Protein AF-A0A4Q9FCA2-F1 (afdb_monomer_lite)

Sequence (154 aa):
MKKSVLLKLLINVLILFSIIGLLGLAINIPLKKCIMSPIKICIADWNLFYWFIAIIGLTACSFFLKSLYHLRRTAILLDNESFSDIINHLKKSGTCFFVTGIIYSFVIILLWAYLAIETGVVEIGYDMDLIPPLFLIIIGIIFRKISSLSFKSQ

Structure (mmCIF, N/CA/C/O backbone):
data_AF-A0A4Q9FCA2-F1
#
_entry.id   AF-A0A4Q9FCA2-F1
#
loop_
_atom_site.group_PDB
_atom_site.id
_atom_site.type_symbol
_atom_site.label_atom_id
_atom_site.label_alt_id
_atom_site.label_comp_id
_atom_site.label_asym_id
_atom_site.label_entity_id
_atom_site.label_seq_id
_atom_site.pdbx_PDB_ins_code
_atom_site.Cartn_x
_atom_site.Cartn_y
_atom_site.Cartn_z
_atom_site.occupancy
_atom_site.B_iso_or_equiv
_atom_site.auth_seq_id
_atom_site.auth_comp_id
_atom_site.auth_asym_id
_atom_site.auth_atom_id
_atom_site.pdbx_PDB_model_num
ATOM 1 N N . MET A 1 1 ? -10.340 5.033 28.912 1.00 45.78 1 MET A N 1
ATOM 2 C CA . MET A 1 1 ? -10.279 6.289 28.126 1.00 45.78 1 MET A CA 1
ATOM 3 C C . MET A 1 1 ? -8.911 6.593 27.488 1.00 45.78 1 MET A C 1
ATOM 5 O O . MET A 1 1 ? -8.908 7.123 26.394 1.00 45.78 1 MET A O 1
ATOM 9 N N . LYS A 1 2 ? -7.743 6.229 28.059 1.00 49.28 2 LYS A N 1
ATOM 10 C CA . LYS A 1 2 ? -6.425 6.518 27.423 1.00 49.28 2 LYS A CA 1
ATOM 11 C C . LYS A 1 2 ? -6.143 5.769 26.099 1.00 49.28 2 LYS A C 1
ATOM 13 O O . LYS A 1 2 ? -5.471 6.309 25.228 1.00 49.28 2 LYS A O 1
ATOM 18 N N . LYS A 1 3 ? -6.666 4.543 25.923 1.00 53.81 3 LYS A N 1
ATOM 19 C CA . LYS A 1 3 ? -6.427 3.717 24.716 1.00 53.81 3 LYS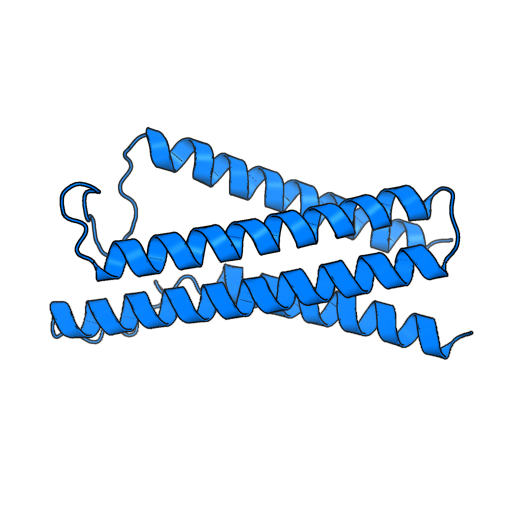 A CA 1
ATOM 20 C C . LYS A 1 3 ? -7.109 4.261 23.449 1.00 53.81 3 LYS A C 1
ATOM 22 O O . LYS A 1 3 ? -6.540 4.131 22.370 1.00 53.81 3 LYS A O 1
ATOM 27 N N . SER A 1 4 ? -8.281 4.893 23.567 1.00 65.62 4 SER A N 1
ATOM 28 C CA . SER A 1 4 ? -8.983 5.487 22.417 1.00 65.62 4 SER A CA 1
ATOM 29 C C . SER A 1 4 ? -8.273 6.741 21.904 1.00 65.62 4 SER A C 1
ATOM 31 O O . SER A 1 4 ? -8.152 6.916 20.697 1.00 65.62 4 SER A O 1
ATOM 33 N N . VAL A 1 5 ? -7.707 7.559 22.798 1.00 69.75 5 VAL A N 1
ATOM 34 C CA . VAL A 1 5 ? -6.930 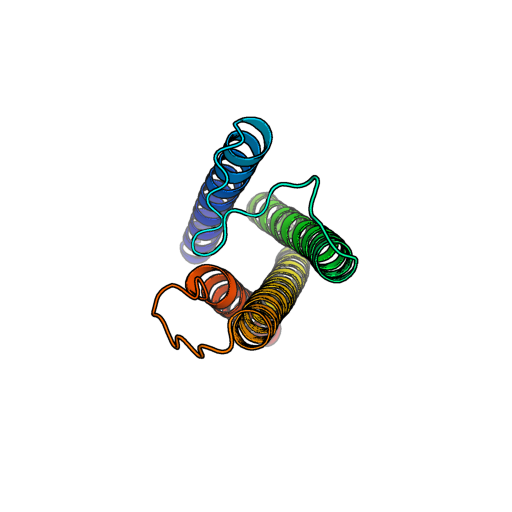8.755 22.423 1.00 69.75 5 VAL A CA 1
ATOM 35 C C . VAL A 1 5 ? -5.685 8.383 21.612 1.00 69.75 5 VAL A C 1
ATOM 37 O O . VAL A 1 5 ? -5.401 9.017 20.600 1.00 69.75 5 VAL A O 1
ATOM 40 N N . LEU A 1 6 ? -4.974 7.323 22.010 1.00 72.69 6 LEU A N 1
ATOM 41 C CA . LEU A 1 6 ? -3.752 6.870 21.336 1.00 72.69 6 LEU A CA 1
ATOM 42 C C . LEU A 1 6 ? -4.048 6.313 19.932 1.00 72.69 6 LEU A C 1
ATOM 44 O O . LEU A 1 6 ? -3.355 6.652 18.976 1.00 72.69 6 LEU A O 1
ATOM 48 N N . LEU A 1 7 ? -5.127 5.531 19.787 1.00 74.38 7 LEU A N 1
ATOM 49 C CA . LEU A 1 7 ? -5.593 5.047 18.484 1.00 74.38 7 LEU A CA 1
ATOM 50 C C . LEU A 1 7 ? -6.028 6.207 17.576 1.00 74.38 7 LEU A C 1
ATOM 52 O O . LEU A 1 7 ? -5.664 6.238 16.405 1.00 74.38 7 LEU A O 1
ATOM 56 N N . LYS A 1 8 ? -6.764 7.182 18.118 1.00 78.00 8 LYS A N 1
ATOM 57 C CA . LYS A 1 8 ? -7.208 8.365 17.371 1.00 78.00 8 LYS A CA 1
ATOM 58 C C . LYS A 1 8 ? -6.030 9.219 16.898 1.00 78.00 8 LYS A C 1
ATOM 60 O O . LYS A 1 8 ? -6.009 9.650 15.749 1.00 78.00 8 LYS A O 1
ATOM 65 N N . LEU A 1 9 ? -5.026 9.414 17.753 1.00 81.56 9 LEU A N 1
ATOM 66 C CA . LEU A 1 9 ? -3.801 10.131 17.403 1.00 81.56 9 LEU A CA 1
ATOM 67 C C . LEU A 1 9 ? -3.017 9.398 16.308 1.00 81.56 9 LEU A C 1
ATOM 69 O O . LEU A 1 9 ? -2.630 10.023 15.325 1.00 81.56 9 LEU A O 1
ATOM 73 N N . LEU A 1 10 ? -2.858 8.076 16.427 1.00 80.94 10 LEU A N 1
ATOM 74 C CA . LEU A 1 10 ? -2.222 7.253 15.397 1.00 80.94 10 LEU A CA 1
ATOM 75 C C . LEU A 1 10 ? -2.944 7.376 14.048 1.00 80.94 10 LEU A C 1
ATOM 77 O O . LEU A 1 10 ? -2.292 7.578 13.027 1.00 80.94 10 LEU A O 1
ATOM 81 N N . ILE A 1 11 ? -4.279 7.295 14.046 1.00 82.94 11 ILE A N 1
ATOM 82 C CA . ILE A 1 11 ? -5.095 7.449 12.834 1.00 82.94 11 ILE A CA 1
ATOM 83 C C . ILE A 1 11 ? -4.870 8.823 12.195 1.00 82.94 11 ILE A C 1
ATOM 85 O O . ILE A 1 11 ? -4.629 8.906 10.991 1.00 82.94 11 ILE A O 1
ATOM 89 N N . ASN A 1 12 ? -4.912 9.894 12.988 1.00 82.81 12 ASN A N 1
ATOM 90 C CA . ASN A 1 12 ? -4.733 11.254 12.481 1.00 82.81 12 ASN A CA 1
ATOM 91 C C . ASN A 1 12 ? -3.336 11.468 11.885 1.00 82.81 12 ASN A C 1
ATOM 93 O O . ASN A 1 12 ? -3.222 12.039 10.801 1.00 82.81 12 ASN A O 1
ATOM 97 N N . VAL A 1 13 ? -2.288 10.969 12.549 1.00 84.38 13 VAL A N 1
ATOM 98 C CA . VAL A 1 13 ? -0.911 11.017 12.034 1.00 84.38 13 VAL A CA 1
ATOM 99 C C . VAL A 1 13 ? -0.803 10.248 10.717 1.00 84.38 13 VAL A C 1
ATOM 101 O O . VAL A 1 13 ? -0.232 10.761 9.756 1.00 84.38 13 VAL A O 1
ATOM 104 N N . LEU A 1 14 ? -1.404 9.058 10.626 1.00 84.06 14 LEU A N 1
ATOM 105 C CA . LEU A 1 14 ? -1.387 8.266 9.395 1.00 84.06 14 LEU A CA 1
ATOM 106 C C . LEU A 1 14 ? -2.064 8.981 8.224 1.00 84.06 14 LEU A C 1
ATOM 108 O O . LEU A 1 14 ? -1.552 8.968 7.103 1.00 84.06 14 LEU A O 1
ATOM 112 N N . ILE A 1 15 ? -3.219 9.595 8.483 1.00 82.94 15 ILE A N 1
ATOM 113 C CA . ILE A 1 15 ? -3.961 10.357 7.478 1.00 82.94 15 ILE A CA 1
ATOM 114 C C . ILE A 1 15 ? -3.129 11.558 7.021 1.00 82.94 15 ILE A C 1
ATOM 116 O O . ILE A 1 15 ? -3.031 11.789 5.819 1.00 82.94 15 ILE A O 1
ATOM 120 N N . LEU A 1 16 ? -2.481 12.275 7.945 1.00 84.31 16 LEU A N 1
ATOM 121 C CA . LEU A 1 16 ? -1.613 13.407 7.618 1.00 84.31 16 LEU A CA 1
ATOM 122 C C . LEU A 1 16 ? -0.460 12.989 6.694 1.00 84.31 16 LEU A C 1
ATOM 124 O O . LEU A 1 16 ? -0.291 13.581 5.630 1.00 84.31 16 LEU A O 1
ATOM 128 N N . PHE A 1 17 ? 0.282 11.936 7.054 1.00 81.50 17 PHE A N 1
ATOM 129 C CA . PHE A 1 17 ? 1.359 11.400 6.211 1.00 81.50 17 PHE A CA 1
ATOM 130 C C . PHE A 1 17 ? 0.852 10.972 4.830 1.00 81.50 17 PHE A C 1
ATOM 132 O O . PHE A 1 17 ? 1.504 11.233 3.821 1.00 81.50 17 PHE A O 1
ATOM 139 N N . SER A 1 18 ? -0.333 10.364 4.769 1.00 80.94 18 SER A N 1
ATOM 140 C CA . SER A 1 18 ? -0.926 9.914 3.506 1.00 80.94 18 SER A CA 1
ATOM 141 C C . SER A 1 18 ? -1.342 11.079 2.605 1.00 80.94 18 SER A C 1
ATOM 143 O O . SER A 1 18 ? -1.158 11.008 1.392 1.00 80.94 18 SER A O 1
ATOM 145 N N . ILE A 1 19 ? -1.860 12.169 3.181 1.00 79.94 19 ILE A N 1
ATOM 146 C CA . ILE A 1 19 ? -2.190 13.401 2.448 1.00 79.94 19 ILE A CA 1
ATOM 147 C C . ILE A 1 19 ? -0.918 14.050 1.896 1.00 79.94 19 ILE A C 1
ATOM 149 O O . ILE A 1 19 ? -0.895 14.431 0.728 1.00 79.94 19 ILE A O 1
ATOM 153 N N . ILE A 1 20 ? 0.146 14.132 2.702 1.00 79.88 20 ILE A N 1
ATOM 154 C CA . ILE A 1 20 ? 1.450 14.655 2.265 1.00 79.88 20 ILE A CA 1
ATOM 155 C C . ILE A 1 20 ? 2.004 13.808 1.110 1.00 79.88 20 ILE A C 1
ATOM 157 O O . ILE A 1 20 ? 2.441 14.362 0.103 1.00 79.88 20 ILE A O 1
ATOM 161 N N . GLY A 1 21 ? 1.927 12.476 1.211 1.00 73.38 21 GLY A N 1
ATOM 162 C CA . GLY A 1 21 ? 2.343 11.564 0.142 1.00 73.38 21 GLY A CA 1
ATOM 163 C C . GLY A 1 21 ? 1.549 11.754 -1.157 1.00 73.38 21 GLY A C 1
ATOM 164 O O . GLY A 1 21 ? 2.139 11.852 -2.232 1.00 73.38 21 GLY A O 1
ATOM 165 N N . LEU A 1 22 ? 0.219 11.876 -1.069 1.00 75.38 22 LEU A N 1
ATOM 166 C CA . LEU A 1 22 ? -0.653 12.132 -2.224 1.00 75.38 22 LEU A CA 1
ATOM 167 C C . LEU A 1 22 ? -0.388 13.499 -2.873 1.00 75.38 22 LEU A C 1
ATOM 169 O O . LEU A 1 22 ? -0.354 13.590 -4.098 1.00 75.38 22 LEU A O 1
ATOM 173 N N . LEU A 1 23 ? -0.161 14.546 -2.074 1.00 75.38 23 LEU A N 1
ATOM 174 C CA . LEU A 1 23 ? 0.240 15.869 -2.567 1.00 75.38 23 LEU A CA 1
ATOM 175 C C . LEU A 1 23 ? 1.593 15.816 -3.281 1.00 75.38 23 LEU A C 1
ATOM 177 O O . LEU A 1 23 ? 1.737 16.400 -4.352 1.00 75.38 23 LEU A O 1
ATOM 181 N N . GLY A 1 24 ? 2.557 15.073 -2.730 1.00 67.69 24 GLY A N 1
ATOM 182 C CA . GLY A 1 24 ? 3.850 14.837 -3.370 1.00 67.69 24 GLY A CA 1
ATOM 183 C C . GLY A 1 24 ? 3.696 14.226 -4.764 1.00 67.69 24 GLY A C 1
ATOM 184 O O . GLY A 1 24 ? 4.268 14.735 -5.725 1.00 67.69 24 GLY A O 1
ATOM 185 N N . LEU A 1 25 ? 2.857 13.195 -4.906 1.00 67.62 25 LEU A N 1
ATOM 186 C CA . LEU A 1 25 ? 2.546 12.601 -6.211 1.00 67.62 25 LEU A CA 1
ATOM 187 C C . LEU A 1 25 ? 1.857 13.602 -7.152 1.00 67.62 25 LEU A C 1
ATOM 189 O O . LEU A 1 25 ? 2.277 13.754 -8.297 1.00 67.62 25 LEU A O 1
ATOM 193 N N . ALA A 1 26 ? 0.841 14.321 -6.668 1.00 69.31 26 ALA A N 1
ATOM 194 C CA . ALA A 1 26 ? 0.075 15.279 -7.466 1.00 69.31 26 ALA A CA 1
ATOM 195 C C . ALA A 1 26 ? 0.916 16.459 -7.984 1.00 69.31 26 ALA A C 1
ATOM 197 O O . ALA A 1 26 ? 0.602 17.001 -9.037 1.00 69.31 26 ALA A O 1
ATOM 198 N N . ILE A 1 27 ? 1.978 16.846 -7.270 1.00 68.94 27 ILE A N 1
ATOM 199 C CA . ILE A 1 27 ? 2.918 17.898 -7.686 1.00 68.94 27 ILE A CA 1
ATOM 200 C C . ILE A 1 27 ? 3.984 17.337 -8.639 1.00 68.94 27 ILE A C 1
ATOM 202 O O . ILE A 1 27 ? 4.326 17.977 -9.634 1.00 68.94 27 ILE A O 1
ATOM 206 N N . ASN A 1 28 ? 4.497 16.132 -8.374 1.00 61.12 28 ASN A N 1
ATOM 207 C CA . ASN A 1 28 ? 5.585 15.542 -9.160 1.00 61.12 28 ASN A 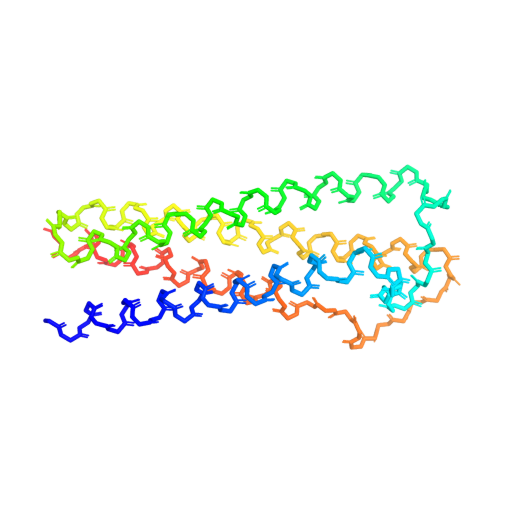CA 1
ATOM 208 C C . ASN A 1 28 ? 5.148 15.083 -10.561 1.00 61.12 28 ASN A C 1
ATOM 210 O O . ASN A 1 28 ? 5.912 15.252 -11.511 1.00 61.12 28 ASN A O 1
ATOM 214 N N . ILE A 1 29 ? 3.925 14.556 -10.709 1.00 62.31 29 ILE A N 1
ATOM 215 C CA . ILE A 1 29 ? 3.381 14.094 -11.999 1.00 62.31 29 ILE A CA 1
ATOM 216 C C . ILE A 1 29 ? 3.320 15.225 -13.058 1.00 62.31 29 ILE A C 1
ATOM 218 O O . ILE A 1 29 ? 3.896 15.051 -14.134 1.00 62.31 29 ILE A O 1
ATOM 222 N N . PRO A 1 30 ? 2.683 16.391 -12.812 1.00 57.38 30 PRO A N 1
ATOM 223 C CA . PRO A 1 30 ? 2.557 17.456 -13.813 1.00 57.38 30 PRO A CA 1
ATOM 224 C C . PRO A 1 30 ? 3.855 18.232 -14.053 1.00 57.38 30 PRO A C 1
ATOM 226 O O . PRO A 1 30 ? 4.052 18.763 -15.143 1.00 57.38 30 PRO A O 1
ATOM 229 N N . LEU A 1 31 ? 4.765 18.290 -13.074 1.00 53.91 31 LEU A N 1
ATOM 230 C CA . LEU A 1 31 ? 6.019 19.039 -13.207 1.00 53.91 31 LEU A CA 1
ATOM 231 C C . LEU A 1 31 ? 7.063 18.347 -14.091 1.00 53.91 31 LEU A C 1
ATOM 233 O O . LEU A 1 31 ? 8.157 18.886 -14.253 1.00 53.91 31 LEU A O 1
ATOM 237 N N . LYS A 1 32 ? 6.755 17.169 -14.659 1.00 47.88 32 LYS A N 1
ATOM 238 C CA . LYS A 1 32 ? 7.641 16.428 -15.573 1.00 47.88 32 LYS A CA 1
ATOM 239 C C . LYS A 1 32 ? 9.057 16.229 -15.013 1.00 47.88 32 LYS A C 1
ATOM 241 O O . LYS A 1 32 ? 9.999 15.972 -15.761 1.00 47.88 32 LYS A O 1
ATOM 246 N N . LYS A 1 33 ? 9.216 16.313 -13.685 1.00 45.88 33 LYS A N 1
ATOM 247 C CA . LYS A 1 33 ? 10.382 15.787 -12.986 1.00 45.88 33 LYS A CA 1
ATOM 248 C C . LYS A 1 33 ? 10.241 14.276 -13.086 1.00 45.88 33 LYS A C 1
ATOM 250 O O . LYS A 1 33 ? 9.701 13.638 -12.191 1.00 45.88 33 LYS A O 1
ATOM 255 N N . CYS A 1 34 ? 10.671 13.733 -14.225 1.00 44.53 34 CYS A N 1
ATOM 256 C CA . CYS A 1 34 ? 10.907 12.316 -14.439 1.00 44.53 34 CYS A CA 1
ATOM 257 C C . CYS A 1 34 ? 11.986 11.885 -13.445 1.00 44.53 34 CYS A C 1
ATOM 259 O O . CYS A 1 34 ? 13.163 11.802 -13.779 1.00 44.53 34 CYS A O 1
ATOM 261 N N . ILE A 1 35 ? 11.594 11.694 -12.194 1.00 43.50 35 ILE A N 1
ATOM 262 C CA . ILE A 1 35 ? 12.391 11.011 -11.192 1.00 43.50 35 ILE A CA 1
ATOM 263 C C . ILE A 1 35 ? 11.650 9.706 -10.932 1.00 43.50 35 ILE A C 1
ATOM 265 O O . ILE A 1 35 ? 11.139 9.445 -9.853 1.00 43.50 35 ILE A O 1
ATOM 269 N N . MET A 1 36 ? 11.545 8.896 -11.980 1.00 46.22 36 MET A N 1
ATOM 270 C CA . MET A 1 36 ? 11.801 7.483 -11.783 1.00 46.22 36 MET A CA 1
ATOM 271 C C . MET A 1 36 ? 13.306 7.363 -11.973 1.00 46.22 36 MET A C 1
ATOM 273 O O . MET A 1 36 ? 13.781 7.101 -13.063 1.00 46.22 36 MET A O 1
ATOM 277 N N . SER A 1 37 ? 14.083 7.694 -10.947 1.00 43.53 37 SER A N 1
ATOM 278 C CA . SER A 1 37 ? 15.409 7.093 -10.861 1.00 43.53 37 SER A CA 1
ATOM 279 C C . SER A 1 37 ? 15.168 5.622 -10.496 1.00 43.53 37 SER A C 1
ATOM 281 O O . SER A 1 37 ? 14.328 5.374 -9.632 1.00 43.53 37 SER A O 1
ATOM 283 N N . PRO A 1 38 ? 15.796 4.665 -11.196 1.00 45.34 38 PRO A N 1
ATOM 284 C CA . PRO A 1 38 ? 16.963 4.868 -12.050 1.00 45.34 38 PRO A CA 1
ATOM 285 C C . PRO A 1 38 ? 16.666 5.145 -13.539 1.00 45.34 38 PRO A C 1
ATOM 287 O O . PRO A 1 38 ? 17.590 5.485 -14.271 1.00 45.34 38 PRO A O 1
ATOM 290 N N . ILE A 1 39 ? 15.417 5.065 -14.015 1.00 51.09 39 ILE A N 1
ATOM 291 C CA . ILE A 1 39 ? 15.098 5.110 -15.453 1.00 51.09 39 ILE A CA 1
ATOM 292 C C . ILE A 1 39 ? 14.212 6.308 -15.837 1.00 51.09 39 ILE A C 1
ATOM 294 O O . ILE A 1 39 ? 12.993 6.322 -15.645 1.00 51.09 39 ILE A O 1
ATOM 298 N N . LYS A 1 40 ? 14.824 7.319 -16.463 1.00 48.94 40 LYS A N 1
ATOM 299 C CA . LYS A 1 40 ? 14.122 8.455 -17.082 1.00 48.94 40 LYS A CA 1
ATOM 300 C C . LYS A 1 40 ? 13.355 8.004 -18.334 1.00 48.94 40 LYS A C 1
ATOM 302 O O . LYS A 1 40 ? 13.818 8.229 -19.446 1.00 48.94 40 LYS A O 1
ATOM 307 N N . ILE A 1 41 ? 12.184 7.395 -18.164 1.00 55.00 41 ILE A N 1
ATOM 308 C CA . ILE A 1 41 ? 11.309 7.005 -19.281 1.00 55.00 41 ILE A CA 1
ATOM 309 C C . ILE A 1 41 ? 10.214 8.055 -19.440 1.00 55.00 41 ILE A C 1
ATOM 311 O O . ILE A 1 41 ? 9.483 8.366 -18.496 1.00 55.00 41 ILE A O 1
ATOM 315 N N . CYS A 1 42 ? 10.111 8.641 -20.632 1.00 54.53 42 CYS A N 1
ATOM 316 C CA . CYS A 1 42 ? 9.056 9.593 -20.948 1.00 54.53 42 CYS A CA 1
ATOM 317 C C . CYS A 1 42 ? 7.741 8.840 -21.209 1.00 54.53 42 CYS A C 1
ATOM 319 O O . CYS A 1 42 ? 7.752 7.739 -21.748 1.00 54.53 42 CYS A O 1
ATOM 321 N N . ILE A 1 43 ? 6.590 9.436 -20.874 1.00 55.62 43 ILE A N 1
ATOM 322 C CA . ILE A 1 43 ? 5.258 8.819 -21.082 1.00 55.62 43 ILE A CA 1
ATOM 323 C C . ILE A 1 43 ? 5.018 8.448 -22.560 1.00 55.62 43 ILE A C 1
ATOM 325 O O . ILE A 1 43 ? 4.282 7.511 -22.855 1.00 55.62 43 ILE A O 1
ATOM 329 N N . ALA A 1 44 ? 5.668 9.155 -23.490 1.00 53.28 44 ALA A N 1
ATOM 330 C CA . ALA A 1 44 ? 5.601 8.877 -24.924 1.00 53.28 44 ALA A CA 1
ATOM 331 C C . ALA A 1 44 ? 6.230 7.526 -25.326 1.00 53.28 44 ALA A C 1
ATOM 333 O O . ALA A 1 44 ? 5.843 6.972 -26.349 1.00 53.28 44 ALA A O 1
ATOM 334 N N . ASP A 1 45 ? 7.130 6.979 -24.505 1.00 67.12 45 ASP A N 1
ATOM 335 C CA . ASP A 1 45 ? 7.886 5.753 -24.791 1.00 67.12 45 ASP A CA 1
ATOM 336 C C . ASP A 1 45 ? 7.322 4.533 -24.036 1.00 67.12 45 ASP A C 1
ATOM 338 O O . ASP A 1 45 ? 7.974 3.496 -23.906 1.00 67.12 45 ASP A O 1
ATOM 342 N N . TRP A 1 46 ? 6.110 4.646 -23.481 1.00 71.81 46 TRP A N 1
ATOM 343 C CA . TRP A 1 46 ? 5.512 3.577 -22.686 1.00 71.81 46 TRP A CA 1
ATOM 344 C C . TRP A 1 46 ? 5.075 2.404 -23.557 1.00 71.81 46 TRP A C 1
ATOM 346 O O . TRP A 1 46 ? 4.035 2.435 -24.217 1.00 71.81 46 TRP A O 1
ATOM 356 N N . ASN A 1 47 ? 5.845 1.322 -23.481 1.00 78.69 47 ASN A N 1
ATOM 357 C CA . ASN A 1 47 ? 5.443 0.029 -24.011 1.00 78.69 47 ASN A CA 1
ATOM 358 C C . ASN A 1 47 ? 4.268 -0.569 -23.202 1.00 78.69 47 ASN A C 1
ATOM 360 O O . ASN A 1 47 ? 3.973 -0.140 -22.082 1.00 78.69 47 ASN A O 1
ATOM 364 N N . LEU A 1 48 ? 3.605 -1.597 -23.746 1.00 83.81 48 LEU A N 1
ATOM 365 C CA . LEU A 1 48 ? 2.443 -2.266 -23.138 1.00 83.81 48 LEU A CA 1
ATOM 366 C C . LEU A 1 48 ? 2.671 -2.671 -21.670 1.00 83.81 48 LEU A C 1
ATOM 368 O O . LEU A 1 48 ? 1.750 -2.584 -20.860 1.00 83.81 48 LEU A O 1
ATOM 372 N N . PHE A 1 49 ? 3.895 -3.057 -21.304 1.00 81.69 49 PHE A N 1
ATOM 373 C CA . PHE A 1 49 ? 4.265 -3.409 -19.931 1.00 81.69 49 PHE A CA 1
ATOM 374 C C . PHE A 1 49 ? 4.052 -2.257 -18.929 1.00 81.69 49 PHE A C 1
ATOM 376 O O . PHE A 1 49 ? 3.440 -2.456 -17.877 1.00 81.69 49 PHE A O 1
ATOM 383 N N . TYR A 1 50 ? 4.477 -1.036 -19.272 1.00 79.50 50 TYR A N 1
ATOM 384 C CA . TYR A 1 50 ? 4.302 0.139 -18.410 1.00 79.50 50 TYR A CA 1
ATOM 385 C C . TYR A 1 50 ? 2.829 0.522 -18.253 1.00 79.50 50 TYR A C 1
ATOM 387 O O . TYR A 1 50 ? 2.402 0.892 -17.159 1.00 79.50 50 TYR A O 1
ATOM 395 N N . TRP A 1 51 ? 2.020 0.344 -19.302 1.00 80.19 51 TRP A N 1
ATOM 396 C CA . TRP A 1 51 ? 0.566 0.508 -19.218 1.00 80.19 51 TRP A CA 1
ATOM 397 C C . TRP A 1 51 ? -0.085 -0.507 -18.273 1.00 80.19 51 TRP A C 1
ATOM 399 O O . TRP A 1 51 ? -0.923 -0.127 -17.452 1.00 80.19 51 TRP A O 1
ATOM 409 N N . PHE A 1 52 ? 0.331 -1.776 -18.324 1.00 84.25 52 PHE A N 1
ATOM 410 C CA . PHE A 1 52 ? -0.120 -2.796 -17.372 1.00 84.25 52 PHE A CA 1
ATOM 411 C C . PHE A 1 52 ? 0.231 -2.421 -15.928 1.00 84.25 52 PHE A C 1
ATOM 413 O O . PHE A 1 52 ? -0.635 -2.465 -15.051 1.00 84.25 52 PHE A O 1
ATOM 420 N N . ILE A 1 53 ? 1.471 -1.987 -15.683 1.00 83.06 53 ILE A N 1
ATOM 421 C CA . ILE A 1 53 ? 1.905 -1.511 -14.364 1.00 83.06 53 ILE A CA 1
ATOM 422 C C . ILE A 1 53 ? 1.069 -0.316 -13.901 1.00 83.06 53 ILE A C 1
ATOM 424 O O . ILE A 1 53 ? 0.638 -0.285 -12.748 1.00 83.06 53 ILE A O 1
ATOM 428 N N . ALA A 1 54 ? 0.794 0.645 -14.782 1.00 79.62 54 ALA A N 1
ATOM 429 C CA . ALA A 1 54 ? 0.006 1.825 -14.446 1.00 79.62 54 ALA A CA 1
ATOM 430 C C . ALA A 1 54 ? -1.432 1.469 -14.040 1.00 79.62 54 ALA A C 1
ATOM 432 O O . ALA A 1 54 ? -1.937 1.996 -13.047 1.00 79.62 54 ALA A O 1
ATOM 433 N N . ILE A 1 55 ? -2.077 0.533 -14.744 1.00 84.94 55 ILE A N 1
ATOM 434 C CA . ILE A 1 55 ? -3.420 0.044 -14.394 1.00 84.94 55 ILE A CA 1
ATOM 435 C C . ILE A 1 55 ? -3.401 -0.628 -13.016 1.00 84.94 55 ILE A C 1
ATOM 437 O O . ILE A 1 55 ? -4.227 -0.303 -12.159 1.00 84.94 55 ILE A O 1
ATOM 441 N N . ILE A 1 56 ? -2.431 -1.510 -12.757 1.00 86.12 56 ILE A N 1
ATOM 442 C CA . ILE A 1 56 ? -2.273 -2.157 -11.445 1.00 86.12 56 ILE A CA 1
ATOM 443 C C . ILE A 1 56 ? -2.034 -1.095 -10.359 1.00 86.12 56 ILE A C 1
ATOM 445 O O . ILE A 1 56 ? -2.687 -1.121 -9.314 1.00 86.12 56 ILE A O 1
ATOM 449 N N . GLY A 1 57 ? -1.187 -0.100 -10.623 1.00 82.75 57 GLY A N 1
ATOM 450 C CA . GLY A 1 57 ? -0.926 1.022 -9.721 1.00 82.75 57 GLY A CA 1
ATOM 451 C C . GLY A 1 57 ? -2.177 1.849 -9.397 1.00 82.75 57 GLY A C 1
ATOM 452 O O . GLY A 1 57 ? -2.405 2.184 -8.233 1.00 82.75 57 GLY A O 1
ATOM 453 N N . LEU A 1 58 ? -3.038 2.120 -10.384 1.00 81.88 58 LEU A N 1
ATOM 454 C CA . LEU A 1 58 ? -4.324 2.802 -10.182 1.00 81.88 58 LEU A CA 1
ATOM 455 C C . LEU A 1 58 ? -5.284 1.979 -9.313 1.00 81.88 58 LEU A C 1
ATOM 457 O O . LEU A 1 58 ? -5.962 2.527 -8.434 1.00 81.88 58 LEU A O 1
ATOM 461 N N . THR A 1 59 ? -5.320 0.657 -9.506 1.00 85.94 59 THR A N 1
ATOM 462 C CA . THR A 1 59 ? -6.125 -0.219 -8.643 1.00 85.94 59 THR A CA 1
ATOM 463 C C . THR A 1 59 ? -5.598 -0.225 -7.208 1.00 85.94 59 THR A C 1
ATOM 465 O O . THR A 1 59 ? -6.389 -0.071 -6.276 1.00 85.94 59 THR A O 1
ATOM 468 N N . ALA A 1 60 ? -4.276 -0.289 -7.011 1.00 87.12 60 ALA A N 1
ATOM 469 C CA . ALA A 1 60 ? -3.645 -0.193 -5.694 1.00 87.12 60 ALA A CA 1
ATOM 470 C C . ALA A 1 60 ? -3.959 1.147 -5.012 1.00 87.12 60 ALA A C 1
ATOM 472 O O . ALA A 1 60 ? -4.348 1.170 -3.846 1.00 87.12 60 ALA A O 1
ATOM 473 N N . CYS A 1 61 ? -3.904 2.252 -5.762 1.00 84.50 61 CYS A N 1
ATOM 474 C CA . CYS A 1 61 ? -4.284 3.577 -5.276 1.00 84.50 61 CYS A CA 1
ATOM 475 C C . CYS A 1 61 ? -5.754 3.618 -4.816 1.00 84.50 61 CYS A C 1
ATOM 477 O O . CYS A 1 61 ? -6.075 4.162 -3.761 1.00 84.50 61 CYS A O 1
ATOM 479 N N . SER A 1 62 ? -6.657 2.954 -5.541 1.00 86.44 62 SER A N 1
ATOM 480 C CA . SER A 1 62 ? -8.063 2.841 -5.133 1.00 86.44 62 SER A CA 1
ATOM 481 C C . SER A 1 62 ? -8.235 2.057 -3.824 1.00 86.44 62 SER A C 1
ATOM 483 O O . SER A 1 62 ? -9.045 2.440 -2.976 1.00 86.44 62 SER A O 1
ATOM 485 N N . PHE A 1 63 ? -7.472 0.976 -3.620 1.00 89.06 63 PHE A N 1
ATOM 486 C CA . PHE A 1 63 ? -7.461 0.238 -2.349 1.00 89.06 63 PHE A CA 1
ATOM 487 C C . PHE A 1 63 ? -6.868 1.061 -1.200 1.00 89.06 63 PHE A C 1
ATOM 489 O O . PHE A 1 63 ? -7.410 1.029 -0.092 1.00 89.06 63 PHE A O 1
ATOM 496 N N . PHE A 1 64 ? -5.828 1.848 -1.471 1.00 88.31 64 PHE A N 1
ATOM 497 C CA . PHE A 1 64 ? -5.237 2.778 -0.513 1.00 88.31 64 PHE A CA 1
ATOM 498 C C . PHE A 1 64 ? -6.228 3.869 -0.079 1.00 88.31 64 PHE A C 1
ATOM 500 O O . PHE A 1 64 ? -6.398 4.151 1.105 1.00 88.31 64 PHE A O 1
ATOM 507 N N . LEU A 1 65 ? -6.973 4.457 -1.016 1.00 86.94 65 LEU A N 1
ATOM 508 C CA . LEU A 1 65 ? -8.005 5.438 -0.674 1.00 86.94 65 LEU A CA 1
ATOM 509 C C . LEU A 1 65 ? -9.138 4.806 0.148 1.00 86.94 65 LEU A C 1
ATOM 511 O O . LEU A 1 65 ? -9.616 5.406 1.113 1.00 86.94 65 LEU A O 1
ATOM 515 N N . LYS A 1 66 ? -9.534 3.565 -0.170 1.00 89.62 66 LYS A N 1
ATOM 516 C CA . LYS A 1 66 ? -10.509 2.806 0.632 1.00 89.62 66 LYS A CA 1
ATOM 517 C C . LYS A 1 66 ? -10.002 2.519 2.048 1.00 89.62 66 LYS A C 1
ATOM 519 O O . LYS A 1 66 ? -10.793 2.592 2.994 1.00 89.62 66 LYS A O 1
ATOM 524 N N . SER A 1 67 ? -8.712 2.219 2.227 1.00 89.31 67 SER A N 1
ATOM 525 C CA . SER A 1 67 ? -8.148 1.989 3.562 1.00 89.31 67 SER A CA 1
ATOM 526 C C . SER A 1 67 ? -8.188 3.259 4.411 1.00 89.31 67 SER A C 1
ATOM 528 O O . SER A 1 67 ? -8.606 3.186 5.570 1.00 89.31 67 SER A O 1
ATOM 530 N N . LEU A 1 68 ? -7.860 4.417 3.825 1.00 88.62 68 LEU A N 1
ATOM 531 C CA . LEU A 1 68 ? -7.951 5.732 4.468 1.00 88.62 68 LEU A CA 1
ATOM 532 C C . LEU A 1 68 ? -9.388 6.125 4.801 1.00 88.62 68 LEU A C 1
ATOM 534 O O . LEU A 1 68 ? -9.648 6.624 5.895 1.00 88.62 68 LEU A O 1
ATOM 538 N N . TYR A 1 69 ? -10.330 5.866 3.893 1.00 89.88 69 TYR A N 1
ATOM 539 C CA . TYR A 1 69 ? -11.749 6.119 4.128 1.00 89.88 69 TYR A CA 1
ATOM 540 C C . TYR A 1 69 ? -12.247 5.381 5.375 1.00 89.88 69 TYR A C 1
ATOM 542 O O . TYR A 1 69 ? -12.820 5.989 6.284 1.00 89.88 69 TYR A O 1
ATOM 550 N N . HIS A 1 70 ? -11.983 4.075 5.457 1.00 88.56 70 HIS A N 1
ATOM 551 C CA . HIS A 1 70 ? -12.3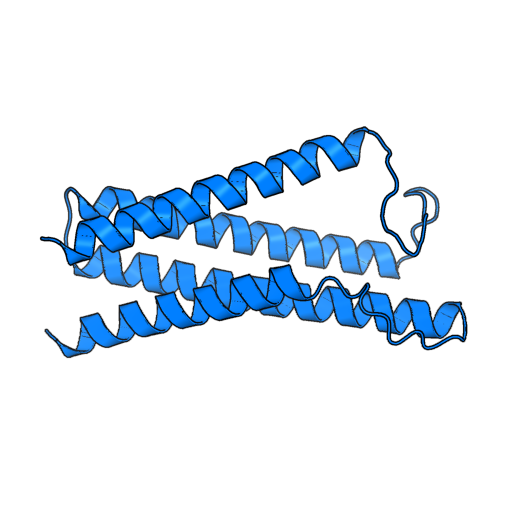68 3.285 6.622 1.00 88.56 70 HIS A CA 1
ATOM 552 C C . HIS A 1 70 ? -11.632 3.721 7.890 1.00 88.56 70 HIS A C 1
ATOM 554 O O . HIS A 1 70 ? -12.250 3.766 8.951 1.00 88.56 70 HIS A O 1
ATOM 560 N N . LEU A 1 71 ? -10.360 4.112 7.780 1.00 88.00 71 LEU A N 1
ATOM 561 C CA . LEU A 1 71 ? -9.580 4.593 8.917 1.00 88.00 71 LEU A CA 1
ATOM 562 C C . LEU A 1 71 ? -10.147 5.904 9.486 1.00 88.00 71 LEU A C 1
ATOM 564 O O . LEU A 1 71 ? -10.318 6.040 10.697 1.00 88.00 71 LEU A O 1
ATOM 568 N N . ARG A 1 72 ? -10.516 6.851 8.614 1.00 85.44 72 ARG A N 1
ATOM 569 C CA . ARG A 1 72 ? -11.162 8.108 9.014 1.00 85.44 72 ARG A CA 1
ATOM 570 C C . ARG A 1 72 ? -12.522 7.855 9.653 1.00 85.44 72 ARG A C 1
ATOM 572 O O . ARG A 1 72 ? -12.853 8.496 10.648 1.00 85.44 72 ARG A O 1
ATOM 579 N N . ARG A 1 73 ? -13.293 6.899 9.122 1.00 85.56 73 ARG A N 1
ATOM 580 C CA . ARG A 1 73 ? -14.568 6.496 9.726 1.00 85.56 73 ARG A CA 1
ATOM 581 C C . ARG A 1 73 ? -14.356 5.973 11.148 1.00 85.56 73 ARG A C 1
ATOM 583 O O . ARG A 1 73 ? -15.074 6.401 12.041 1.00 85.56 73 ARG A O 1
ATOM 590 N N . THR A 1 74 ? -13.330 5.156 11.387 1.00 85.25 74 THR A N 1
ATOM 591 C CA . THR A 1 74 ? -12.974 4.690 12.737 1.00 85.25 74 THR A CA 1
ATOM 592 C C . THR A 1 74 ? -12.683 5.844 13.703 1.00 85.25 74 THR A C 1
ATOM 594 O O . THR A 1 74 ? -13.153 5.805 14.836 1.00 85.25 74 THR A O 1
ATOM 597 N N . ALA A 1 75 ? -11.965 6.889 13.275 1.00 81.69 75 ALA A N 1
ATOM 598 C CA . ALA A 1 75 ? -11.673 8.043 14.133 1.00 81.69 75 ALA A CA 1
ATOM 599 C C . ALA A 1 75 ? -12.916 8.870 14.505 1.00 81.69 75 ALA A C 1
ATOM 601 O O . ALA A 1 75 ? -12.969 9.389 15.615 1.00 81.69 75 ALA A O 1
ATOM 602 N N . ILE A 1 76 ? -13.897 8.976 13.602 1.00 81.38 76 ILE A N 1
ATOM 603 C CA . ILE A 1 76 ? -15.171 9.673 13.855 1.00 81.38 76 ILE A CA 1
ATOM 604 C C . ILE A 1 76 ? -16.051 8.854 14.809 1.00 81.38 76 ILE A C 1
ATOM 606 O O . ILE A 1 76 ? -16.620 9.394 15.752 1.00 81.38 76 ILE A O 1
ATOM 610 N N . LEU A 1 77 ? -16.140 7.541 14.580 1.00 82.06 77 LEU A N 1
ATOM 611 C CA . LEU A 1 77 ? -16.953 6.634 15.396 1.00 82.06 77 LEU A CA 1
ATOM 612 C C . LEU A 1 77 ? -16.424 6.495 16.827 1.00 82.06 77 LEU A C 1
ATOM 614 O O . LEU A 1 77 ? -17.208 6.265 17.744 1.00 82.06 77 LEU A O 1
ATOM 618 N N . LEU A 1 78 ? -15.115 6.691 17.025 1.00 76.25 78 LEU A N 1
ATOM 619 C CA . LEU A 1 78 ? -14.475 6.684 18.343 1.00 76.25 78 LEU A CA 1
ATOM 620 C C . LEU A 1 78 ? -15.054 7.720 19.322 1.00 76.25 78 LEU A C 1
ATOM 622 O O . LEU A 1 78 ? -14.841 7.569 20.525 1.00 76.25 78 LEU A O 1
ATOM 626 N N . ASP A 1 79 ? -15.745 8.746 18.819 1.00 68.94 79 ASP A N 1
ATOM 627 C CA . ASP A 1 79 ? -16.323 9.815 19.633 1.00 68.94 79 ASP A CA 1
ATOM 628 C C . ASP A 1 79 ? -17.802 9.592 19.987 1.00 68.94 79 ASP A C 1
ATOM 630 O O . ASP A 1 79 ? -18.251 10.158 20.977 1.00 68.94 79 ASP A O 1
ATOM 634 N N . ASN A 1 80 ? -18.560 8.796 19.215 1.00 63.56 80 ASN A N 1
ATOM 635 C CA . ASN A 1 80 ? -20.032 8.856 19.251 1.00 63.56 80 ASN A CA 1
ATOM 636 C C . ASN A 1 80 ? -20.789 7.520 19.086 1.00 63.56 80 ASN A C 1
ATOM 638 O O . ASN A 1 80 ? -22.007 7.521 19.245 1.00 63.56 80 ASN A O 1
ATOM 642 N N . GLU A 1 81 ? -20.144 6.395 18.749 1.00 65.44 81 GLU A N 1
ATOM 643 C CA . GLU A 1 81 ? -20.867 5.192 18.287 1.00 65.44 81 GLU A CA 1
ATOM 644 C C . GLU A 1 81 ? -20.410 3.854 18.904 1.00 65.44 81 GLU A C 1
ATOM 646 O O . GLU A 1 81 ? -19.505 3.776 19.738 1.00 65.44 81 GLU A O 1
ATOM 651 N N . SER A 1 82 ? -21.104 2.780 18.500 1.00 69.25 82 SER A N 1
ATOM 652 C CA . SER A 1 82 ? -20.948 1.416 18.998 1.00 69.25 82 SER A CA 1
ATOM 653 C C . SER A 1 82 ? -19.554 0.832 18.708 1.00 69.25 82 SER A C 1
ATOM 655 O O . SER A 1 82 ? -18.981 0.970 17.623 1.00 69.25 82 SER A O 1
ATOM 657 N N . PHE A 1 83 ? -18.995 0.118 19.689 1.00 73.62 83 PHE A N 1
ATOM 658 C CA . PHE A 1 83 ? -17.655 -0.478 19.602 1.00 73.62 83 PHE A CA 1
ATOM 659 C C . PHE A 1 83 ? -17.520 -1.525 18.476 1.00 73.62 83 PHE A C 1
ATOM 661 O O . PHE A 1 83 ? -16.435 -1.722 17.930 1.00 73.62 83 PHE A O 1
ATOM 668 N N . SER A 1 84 ? -18.631 -2.154 18.083 1.00 77.88 84 SER A N 1
ATOM 669 C CA . SER A 1 84 ? -18.715 -3.118 16.976 1.00 77.88 84 SER A CA 1
ATOM 670 C C . SER A 1 84 ? -18.326 -2.490 15.632 1.00 77.88 84 SER A C 1
ATOM 672 O O . SER A 1 84 ? -17.495 -3.031 14.892 1.00 77.88 84 SER A O 1
ATOM 674 N N . ASP A 1 85 ? -18.876 -1.314 15.330 1.00 82.88 85 ASP A N 1
ATOM 675 C CA . ASP A 1 85 ? -18.678 -0.658 14.035 1.00 82.88 85 ASP A CA 1
ATOM 676 C C . ASP A 1 85 ? -17.244 -0.141 13.887 1.00 82.88 85 ASP A C 1
ATOM 678 O O . ASP A 1 85 ? -16.627 -0.271 12.823 1.00 82.88 85 ASP A O 1
ATOM 682 N N . ILE A 1 86 ? -16.664 0.336 14.993 1.00 83.44 86 ILE A N 1
ATOM 683 C CA . ILE A 1 86 ? -15.247 0.702 15.112 1.00 83.44 86 ILE A CA 1
ATOM 684 C C . ILE A 1 86 ? -14.352 -0.475 14.698 1.00 83.44 86 ILE A C 1
ATOM 686 O O . ILE A 1 86 ? -13.470 -0.307 13.849 1.00 83.44 86 ILE A O 1
ATOM 690 N N . ILE A 1 87 ? -14.588 -1.670 15.256 1.00 85.19 87 ILE A N 1
ATOM 691 C CA . ILE A 1 87 ? -13.802 -2.878 14.957 1.00 85.19 87 ILE A CA 1
ATOM 692 C C . ILE A 1 87 ? -13.948 -3.271 13.486 1.00 85.19 87 ILE A C 1
ATOM 694 O O . ILE A 1 87 ? -12.951 -3.592 12.834 1.00 85.19 87 ILE A O 1
ATOM 698 N N . ASN A 1 88 ? -15.168 -3.238 12.945 1.00 87.94 88 ASN A N 1
ATOM 699 C CA . ASN A 1 88 ? -15.428 -3.652 11.568 1.00 87.94 88 ASN A CA 1
ATOM 700 C C . ASN A 1 88 ? -14.729 -2.726 10.558 1.00 87.94 88 ASN A C 1
ATOM 702 O O . ASN A 1 88 ? -14.068 -3.192 9.625 1.00 87.94 88 ASN A O 1
ATOM 706 N N . HIS A 1 89 ? -14.800 -1.409 10.774 1.00 89.06 89 HIS A N 1
ATOM 707 C CA . HIS A 1 89 ? -14.094 -0.434 9.944 1.00 89.06 89 HIS A CA 1
ATOM 708 C C . HIS A 1 89 ? -12.573 -0.542 10.076 1.00 89.06 89 HIS A C 1
ATOM 710 O O . HIS A 1 89 ? -11.877 -0.520 9.058 1.00 89.06 89 HIS A O 1
ATOM 716 N N . LEU A 1 90 ? -12.051 -0.756 11.287 1.00 89.06 90 LEU A N 1
ATOM 717 C CA . LEU A 1 90 ? -10.615 -0.941 11.502 1.00 89.06 90 LEU A CA 1
ATOM 718 C C . LEU A 1 90 ? -10.098 -2.217 10.819 1.00 89.06 90 LEU A C 1
ATOM 720 O O . LEU A 1 90 ? -9.038 -2.203 10.194 1.00 89.06 90 LEU A O 1
ATOM 724 N N . LYS A 1 91 ? -10.873 -3.309 10.869 1.00 91.38 91 LYS A N 1
ATOM 725 C CA . LYS A 1 91 ? -10.558 -4.567 10.179 1.00 91.38 91 LYS A CA 1
ATOM 726 C C . LYS A 1 91 ? -10.520 -4.376 8.663 1.00 91.38 91 LYS A C 1
ATOM 728 O O . LYS A 1 91 ? -9.543 -4.771 8.030 1.00 91.38 91 LYS A O 1
ATOM 733 N N . LYS A 1 92 ? -11.545 -3.734 8.086 1.00 92.75 92 LYS A N 1
ATOM 734 C CA . LYS A 1 92 ? -11.604 -3.428 6.645 1.00 92.75 92 LYS A CA 1
ATOM 735 C C . LYS A 1 92 ? -10.446 -2.531 6.208 1.00 92.75 92 LYS A C 1
ATOM 737 O O . LYS A 1 92 ? -9.818 -2.810 5.188 1.00 92.75 92 LYS A O 1
ATOM 742 N N . SER A 1 93 ? -10.131 -1.502 6.997 1.00 92.88 93 SER A N 1
ATOM 743 C CA . SER A 1 93 ? -8.980 -0.624 6.765 1.00 92.88 93 SER A CA 1
ATOM 744 C C . SER A 1 93 ? -7.665 -1.411 6.763 1.00 92.88 93 SER A C 1
ATOM 746 O O . SER A 1 93 ? -6.910 -1.331 5.795 1.00 92.88 93 SER A O 1
ATOM 748 N N . GLY A 1 94 ? -7.433 -2.250 7.780 1.00 92.06 94 GLY A N 1
ATOM 749 C CA . GLY A 1 94 ? -6.240 -3.094 7.879 1.00 92.06 94 GLY A CA 1
ATOM 750 C C . GLY A 1 94 ? -6.076 -4.059 6.703 1.00 92.06 94 GLY A C 1
ATOM 751 O O . GLY A 1 94 ? -4.989 -4.163 6.139 1.00 92.06 94 GLY A O 1
ATOM 752 N N . THR A 1 95 ? -7.157 -4.718 6.271 1.00 93.88 95 THR A N 1
ATOM 753 C CA . THR A 1 95 ? -7.129 -5.584 5.081 1.00 93.88 95 THR A CA 1
ATOM 754 C C . THR A 1 95 ? -6.791 -4.798 3.817 1.00 93.88 95 THR A C 1
ATOM 756 O O . THR A 1 95 ? -5.959 -5.252 3.037 1.00 93.88 95 THR A O 1
ATOM 759 N N . CYS A 1 96 ? -7.380 -3.616 3.623 1.00 93.62 96 CYS A N 1
ATOM 760 C CA . CYS A 1 96 ? -7.085 -2.792 2.451 1.00 93.62 96 CYS A CA 1
ATOM 761 C C . CYS A 1 96 ? -5.624 -2.311 2.447 1.00 93.62 96 CYS A C 1
ATOM 763 O O . CYS A 1 96 ? -4.975 -2.399 1.409 1.00 93.62 96 CYS A O 1
ATOM 765 N N . PHE A 1 97 ? -5.075 -1.880 3.592 1.00 93.50 97 PHE A N 1
ATOM 766 C CA . PHE A 1 97 ? -3.657 -1.506 3.706 1.00 93.50 97 PHE A CA 1
ATOM 767 C C . PHE A 1 97 ? -2.718 -2.672 3.394 1.00 93.50 97 PHE A C 1
ATOM 769 O O . PHE A 1 97 ? -1.776 -2.511 2.621 1.00 93.50 97 PHE A O 1
ATOM 776 N N . PHE A 1 98 ? -3.011 -3.855 3.936 1.00 94.94 98 PHE A N 1
ATOM 777 C CA . PHE A 1 98 ? -2.222 -5.059 3.691 1.00 94.94 98 PHE A CA 1
ATOM 778 C C . PHE A 1 98 ? -2.205 -5.446 2.206 1.00 94.94 98 PHE A C 1
ATOM 780 O O . PHE A 1 98 ? -1.138 -5.654 1.634 1.00 94.94 98 PHE A O 1
ATOM 787 N N . VAL A 1 99 ? -3.379 -5.487 1.567 1.00 94.06 99 VAL A N 1
ATOM 788 C CA . VAL A 1 99 ? -3.505 -5.805 0.134 1.00 94.06 99 VAL A CA 1
ATOM 789 C C . VAL A 1 99 ? -2.791 -4.761 -0.723 1.00 94.06 99 VAL A C 1
ATOM 791 O O . VAL A 1 99 ? -2.048 -5.124 -1.628 1.00 94.06 99 VAL A O 1
ATOM 794 N N . THR A 1 100 ? -2.955 -3.476 -0.405 1.00 91.75 100 THR A N 1
ATOM 795 C CA . THR A 1 100 ? -2.265 -2.381 -1.104 1.00 91.75 100 THR A CA 1
ATOM 796 C C . THR A 1 100 ? -0.748 -2.548 -1.034 1.00 91.75 100 THR A C 1
ATOM 798 O O . THR A 1 100 ? -0.072 -2.444 -2.053 1.00 91.75 100 THR A O 1
ATOM 801 N N . GLY A 1 101 ? -0.212 -2.847 0.154 1.00 91.31 101 GLY A N 1
ATOM 802 C CA . GLY A 1 101 ? 1.219 -3.070 0.336 1.00 91.31 101 GLY A CA 1
ATOM 803 C C . GLY A 1 101 ? 1.742 -4.257 -0.478 1.00 91.31 101 GLY A C 1
ATOM 804 O O . GLY A 1 101 ? 2.761 -4.119 -1.143 1.00 91.31 101 GLY A O 1
ATOM 805 N N . ILE A 1 102 ? 1.008 -5.377 -0.523 1.00 93.94 102 ILE A N 1
ATOM 806 C CA . ILE A 1 102 ? 1.367 -6.531 -1.369 1.00 93.94 102 ILE A CA 1
ATOM 807 C C . ILE A 1 102 ? 1.392 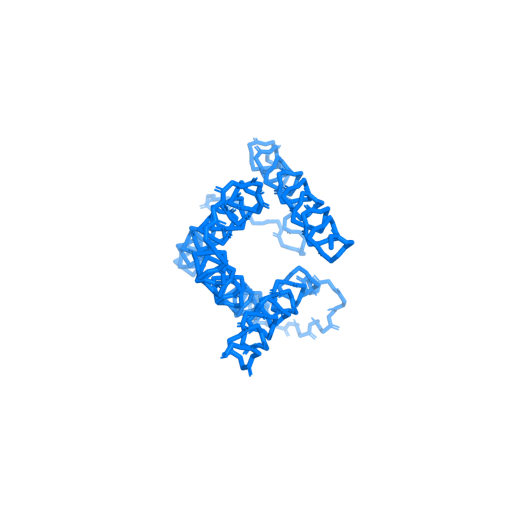-6.154 -2.851 1.00 93.94 102 ILE A C 1
ATOM 809 O O . ILE A 1 102 ? 2.349 -6.492 -3.545 1.00 93.94 102 ILE A O 1
ATOM 813 N N . ILE A 1 103 ? 0.362 -5.455 -3.341 1.00 91.62 103 ILE A N 1
ATOM 814 C CA . ILE A 1 103 ? 0.293 -5.059 -4.754 1.00 91.62 103 ILE A CA 1
ATOM 815 C C . ILE A 1 103 ? 1.471 -4.143 -5.100 1.00 91.62 103 ILE A C 1
ATOM 817 O O . ILE A 1 103 ? 2.124 -4.359 -6.116 1.00 91.62 103 ILE A O 1
ATOM 821 N N . TYR A 1 104 ? 1.792 -3.162 -4.251 1.00 88.94 104 TYR A N 1
ATOM 822 C CA . TYR A 1 104 ? 2.936 -2.283 -4.493 1.00 88.94 104 TYR A CA 1
ATOM 823 C C . TYR A 1 104 ? 4.277 -3.018 -4.441 1.00 88.94 104 TYR A C 1
ATOM 825 O O . TYR A 1 104 ? 5.106 -2.791 -5.319 1.00 88.94 104 TYR A O 1
ATOM 833 N N . SER A 1 105 ? 4.485 -3.936 -3.489 1.00 90.25 105 SER A N 1
ATOM 834 C CA . SER A 1 105 ? 5.676 -4.798 -3.486 1.00 90.25 105 SER A CA 1
ATOM 835 C C . SER A 1 105 ? 5.796 -5.590 -4.787 1.00 90.25 105 SER A C 1
ATOM 837 O O . SER A 1 105 ? 6.872 -5.640 -5.373 1.00 90.25 105 SER A O 1
ATOM 839 N N . PHE A 1 106 ? 4.693 -6.171 -5.264 1.00 90.31 106 PHE A N 1
ATOM 840 C CA . PHE A 1 106 ? 4.675 -6.927 -6.512 1.00 90.31 106 PHE A CA 1
ATOM 841 C C . PHE A 1 106 ? 5.014 -6.051 -7.723 1.00 90.31 106 PHE A C 1
ATOM 843 O O . PHE A 1 106 ? 5.829 -6.447 -8.549 1.00 90.31 106 PHE A O 1
ATOM 850 N N . VAL A 1 107 ? 4.454 -4.840 -7.801 1.00 87.75 107 VAL A N 1
ATOM 851 C CA . VAL A 1 107 ? 4.759 -3.879 -8.873 1.00 87.75 107 VAL A CA 1
ATOM 852 C C . VAL A 1 107 ? 6.235 -3.481 -8.874 1.00 87.75 107 VAL A C 1
ATOM 854 O O . VAL A 1 107 ? 6.849 -3.481 -9.937 1.00 87.75 107 VAL A O 1
ATOM 857 N N . ILE A 1 108 ? 6.820 -3.181 -7.710 1.00 84.75 108 ILE A N 1
ATOM 858 C CA . ILE A 1 108 ? 8.240 -2.808 -7.600 1.00 84.75 108 ILE A CA 1
ATOM 859 C C . ILE A 1 108 ? 9.140 -3.963 -8.054 1.00 84.75 108 ILE A C 1
ATOM 861 O O . ILE A 1 108 ? 10.063 -3.752 -8.835 1.00 84.75 108 ILE A O 1
ATOM 865 N N . ILE A 1 109 ? 8.838 -5.191 -7.624 1.00 86.25 109 ILE A N 1
ATOM 866 C CA . ILE A 1 109 ? 9.594 -6.386 -8.024 1.00 86.25 109 ILE A CA 1
ATOM 867 C C . ILE A 1 109 ? 9.465 -6.641 -9.531 1.00 86.25 109 ILE A C 1
ATOM 869 O O . ILE A 1 109 ? 10.465 -6.944 -10.177 1.00 86.25 109 ILE A O 1
ATOM 873 N N . LEU A 1 110 ? 8.266 -6.498 -10.107 1.00 86.31 110 LEU A N 1
ATOM 874 C CA . LEU A 1 110 ? 8.057 -6.634 -11.551 1.00 86.31 110 LEU A CA 1
ATOM 875 C C . LEU A 1 110 ? 8.836 -5.585 -12.346 1.00 86.31 110 LEU A C 1
ATOM 877 O O . LEU A 1 110 ? 9.459 -5.928 -13.346 1.00 86.31 110 LEU A O 1
ATOM 881 N N . LEU A 1 111 ? 8.804 -4.323 -11.909 1.00 81.94 111 LEU A N 1
ATOM 882 C CA . LEU A 1 111 ? 9.521 -3.231 -12.564 1.00 81.94 111 LEU A CA 1
ATOM 883 C C . LEU A 1 111 ? 11.034 -3.479 -12.538 1.00 81.94 111 LEU A C 1
ATOM 885 O O . LEU A 1 111 ? 11.705 -3.314 -13.553 1.00 81.94 111 LEU A O 1
ATOM 889 N N . TRP A 1 112 ? 11.553 -3.927 -11.395 1.00 82.00 112 TRP A N 1
ATOM 890 C CA . TRP A 1 112 ? 12.955 -4.298 -11.242 1.00 82.00 112 TRP A CA 1
ATOM 891 C C . TRP A 1 112 ? 13.347 -5.483 -12.123 1.00 82.00 112 TRP A C 1
ATOM 893 O O . TRP A 1 112 ? 14.356 -5.416 -12.818 1.00 82.00 112 TRP A O 1
ATOM 903 N N . ALA A 1 113 ? 12.535 -6.543 -12.143 1.00 83.69 113 ALA A N 1
ATOM 904 C CA . ALA A 1 113 ? 12.794 -7.717 -12.972 1.00 83.69 113 ALA A CA 1
ATOM 905 C C . ALA A 1 113 ? 12.796 -7.363 -14.465 1.00 83.69 113 ALA A C 1
ATOM 907 O O . ALA A 1 113 ? 13.667 -7.810 -15.204 1.00 83.69 113 ALA A O 1
ATOM 908 N N . TYR A 1 114 ? 11.850 -6.529 -14.901 1.00 83.38 114 TYR A N 1
ATOM 909 C CA . TYR A 1 114 ? 11.799 -6.034 -16.274 1.00 83.38 114 TYR A CA 1
ATOM 910 C C . TYR A 1 114 ? 13.037 -5.206 -16.626 1.00 83.38 114 TYR A C 1
ATOM 912 O O . TYR A 1 114 ? 13.657 -5.446 -17.659 1.00 83.38 114 TYR A O 1
ATOM 920 N N . LEU A 1 115 ? 13.447 -4.295 -15.738 1.00 78.00 115 LEU A N 1
ATOM 921 C CA . LEU A 1 115 ? 14.642 -3.485 -15.955 1.00 78.00 115 LEU A CA 1
ATOM 922 C C . LEU A 1 115 ? 15.906 -4.344 -16.056 1.00 78.00 115 LEU A C 1
ATOM 924 O O . LEU A 1 115 ? 16.714 -4.129 -16.953 1.00 78.00 115 LEU A O 1
ATOM 928 N N . ALA A 1 116 ? 16.059 -5.326 -15.167 1.00 79.81 116 ALA A N 1
ATOM 929 C CA . ALA A 1 116 ? 17.201 -6.234 -15.174 1.00 79.81 116 ALA A CA 1
ATOM 930 C C . ALA A 1 116 ? 17.311 -7.021 -16.494 1.00 79.81 116 ALA A C 1
ATOM 932 O O . ALA A 1 116 ? 18.417 -7.319 -16.943 1.00 79.81 116 ALA A O 1
ATOM 933 N N . ILE A 1 117 ? 16.175 -7.337 -17.129 1.00 82.44 117 ILE A N 1
ATOM 934 C CA . ILE A 1 117 ? 16.133 -7.989 -18.444 1.00 82.44 117 ILE A CA 1
ATOM 935 C C . ILE A 1 117 ? 16.512 -7.007 -19.561 1.00 82.44 117 ILE A C 1
ATOM 937 O O . ILE A 1 117 ? 17.284 -7.378 -20.442 1.00 82.44 117 ILE A O 1
ATOM 941 N N . GLU A 1 118 ? 15.999 -5.772 -19.542 1.00 78.19 118 GLU A N 1
ATOM 942 C CA . GLU A 1 118 ? 16.283 -4.777 -20.589 1.00 78.19 118 GLU A CA 1
ATOM 943 C C . GLU A 1 118 ? 17.740 -4.301 -20.597 1.00 78.19 118 GLU A C 1
ATOM 945 O O . GLU A 1 118 ? 18.322 -4.122 -21.666 1.00 78.19 118 GLU A O 1
ATOM 950 N N . THR A 1 119 ? 18.343 -4.089 -19.425 1.00 75.81 119 THR A N 1
ATOM 951 C CA . THR A 1 119 ? 19.724 -3.587 -19.322 1.00 75.81 119 THR A CA 1
ATOM 952 C C . THR A 1 119 ? 20.761 -4.705 -19.304 1.00 75.81 119 THR A C 1
ATOM 954 O O . THR A 1 119 ? 21.940 -4.444 -19.538 1.00 75.81 119 THR A O 1
ATOM 957 N N . GLY A 1 120 ? 20.351 -5.945 -19.008 1.00 74.31 120 GLY A N 1
ATOM 958 C CA . GLY A 1 120 ? 21.247 -7.088 -18.819 1.00 74.31 120 GLY A CA 1
ATOM 959 C C . GLY A 1 120 ? 22.108 -7.006 -17.552 1.00 74.31 120 GLY A C 1
ATOM 960 O O . GLY A 1 120 ? 22.956 -7.872 -17.335 1.00 74.31 120 GLY A O 1
ATOM 961 N N . VAL A 1 121 ? 21.903 -5.985 -16.711 1.00 73.75 121 VAL A N 1
ATOM 962 C CA . VAL A 1 121 ? 22.639 -5.781 -15.461 1.00 73.75 121 VAL A CA 1
ATOM 963 C C . VAL A 1 121 ? 21.685 -5.976 -14.291 1.00 73.75 121 VAL A C 1
ATOM 965 O O . VAL A 1 121 ? 20.712 -5.242 -14.120 1.00 73.75 121 VAL A O 1
ATOM 968 N N . VAL A 1 122 ? 21.982 -6.968 -13.453 1.00 70.06 122 VAL A N 1
ATOM 969 C CA . VAL A 1 122 ? 21.256 -7.195 -12.200 1.00 70.06 122 VAL A CA 1
ATOM 970 C C . VAL A 1 122 ? 21.891 -6.331 -11.116 1.00 70.06 122 VAL A C 1
ATOM 972 O O . VAL A 1 122 ? 22.733 -6.789 -10.344 1.00 70.06 122 VAL A O 1
ATOM 975 N N . GLU A 1 123 ? 21.500 -5.062 -11.054 1.00 64.56 123 GLU A N 1
ATOM 976 C CA . GLU A 1 123 ? 21.850 -4.214 -9.917 1.00 64.56 123 GLU A CA 1
ATOM 977 C C . GLU A 1 123 ? 20.885 -4.514 -8.767 1.00 64.56 123 GLU A C 1
ATOM 979 O O . GLU A 1 123 ? 19.729 -4.083 -8.735 1.00 64.56 123 GLU A O 1
ATOM 984 N N . ILE A 1 124 ? 21.359 -5.303 -7.801 1.00 59.50 124 ILE A N 1
ATOM 985 C CA . ILE A 1 124 ? 20.711 -5.439 -6.493 1.00 59.50 124 ILE A CA 1
ATOM 986 C C . ILE A 1 124 ? 21.093 -4.191 -5.686 1.00 59.50 124 ILE A C 1
ATOM 988 O O . ILE A 1 124 ? 21.971 -4.222 -4.827 1.00 59.50 124 ILE A O 1
ATOM 992 N N . GLY A 1 125 ? 20.502 -3.054 -6.051 1.00 53.44 125 GLY A N 1
ATOM 993 C CA . GLY A 1 125 ? 20.723 -1.768 -5.397 1.00 53.44 125 GLY A CA 1
ATOM 994 C C . GLY A 1 125 ? 19.767 -1.539 -4.225 1.00 53.44 125 GLY A C 1
ATOM 995 O O . GLY A 1 125 ? 18.634 -2.021 -4.220 1.00 53.44 125 GLY A O 1
ATOM 996 N N . TYR A 1 126 ? 20.203 -0.735 -3.252 1.00 47.91 126 TYR A N 1
ATOM 997 C CA . TYR A 1 126 ? 19.346 -0.187 -2.187 1.00 47.91 126 TYR A CA 1
ATOM 998 C C . TYR A 1 126 ? 18.253 0.766 -2.715 1.00 47.91 126 TYR A C 1
ATOM 1000 O O . TYR A 1 126 ? 17.385 1.168 -1.946 1.00 47.91 126 TYR A O 1
ATOM 1008 N N . ASP A 1 127 ? 18.264 1.082 -4.013 1.00 54.81 127 ASP A N 1
ATOM 1009 C CA . ASP A 1 127 ? 17.307 1.967 -4.695 1.00 54.81 127 ASP A CA 1
ATOM 1010 C C . ASP A 1 127 ? 15.927 1.322 -4.920 1.00 54.81 127 ASP A C 1
ATOM 1012 O O . ASP A 1 127 ? 14.997 1.950 -5.426 1.00 54.81 127 ASP A O 1
ATOM 1016 N N . MET A 1 128 ? 15.767 0.053 -4.540 1.00 62.94 128 MET A N 1
ATOM 1017 C CA . MET A 1 128 ? 14.462 -0.588 -4.450 1.00 62.94 128 MET A CA 1
ATOM 1018 C C . MET A 1 128 ? 13.692 0.022 -3.275 1.00 62.94 128 MET A C 1
ATOM 1020 O O . MET A 1 128 ? 13.835 -0.432 -2.139 1.00 62.94 128 MET A O 1
ATOM 1024 N N . ASP A 1 129 ? 12.851 1.023 -3.553 1.00 74.31 129 ASP A N 1
ATOM 1025 C CA . ASP A 1 129 ? 11.960 1.704 -2.598 1.00 74.31 129 ASP A CA 1
ATOM 1026 C C . ASP A 1 129 ? 10.859 0.767 -2.041 1.00 74.31 129 ASP A C 1
ATOM 1028 O O . ASP A 1 129 ? 9.656 0.983 -2.181 1.00 74.31 129 ASP A O 1
ATOM 1032 N N . LEU A 1 130 ? 11.262 -0.316 -1.371 1.00 81.12 130 LEU A N 1
ATOM 1033 C CA . LEU A 1 130 ? 10.394 -1.293 -0.711 1.00 81.12 130 LEU A CA 1
ATOM 1034 C C . LEU A 1 130 ? 9.936 -0.826 0.678 1.00 81.12 130 LEU A C 1
ATOM 1036 O O . LEU A 1 130 ? 9.054 -1.443 1.275 1.00 81.12 130 LEU A O 1
ATOM 1040 N N . ILE A 1 131 ? 10.482 0.276 1.200 1.00 86.12 131 ILE A N 1
ATOM 1041 C CA . ILE A 1 131 ? 10.102 0.813 2.514 1.00 86.12 131 ILE A CA 1
ATOM 1042 C C . ILE A 1 131 ? 8.602 1.180 2.566 1.00 86.12 131 ILE A C 1
ATOM 1044 O O . ILE A 1 131 ? 7.919 0.697 3.476 1.00 86.12 131 ILE A O 1
ATOM 1048 N N . PRO A 1 132 ? 8.036 1.955 1.614 1.00 83.81 132 PRO A N 1
ATOM 1049 C CA . PRO A 1 132 ? 6.610 2.279 1.616 1.00 83.81 132 PRO A CA 1
ATOM 1050 C C . PRO A 1 132 ? 5.668 1.060 1.607 1.00 83.81 1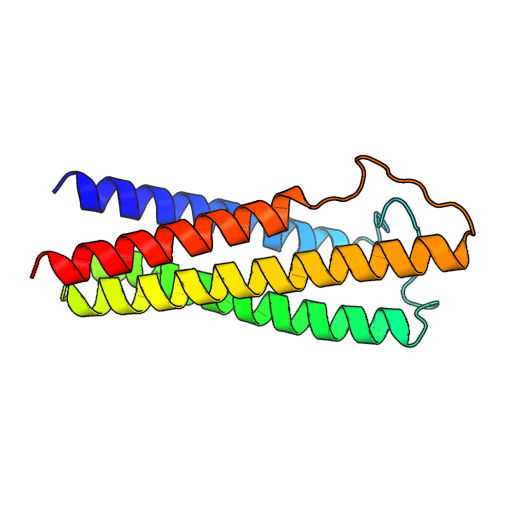32 PRO A C 1
ATOM 1052 O O . PRO A 1 132 ? 4.790 1.003 2.472 1.00 83.81 132 PRO A O 1
ATOM 1055 N N . PRO A 1 133 ? 5.798 0.058 0.713 1.00 89.50 133 PRO A N 1
ATOM 1056 C CA . PRO A 1 133 ? 4.891 -1.088 0.734 1.00 89.50 133 PRO A CA 1
ATOM 1057 C C . PRO A 1 133 ? 5.046 -1.948 1.993 1.00 89.50 133 PRO A C 1
ATOM 1059 O O . PRO A 1 133 ? 4.037 -2.407 2.534 1.00 89.50 133 PRO A O 1
ATOM 1062 N N . LEU A 1 134 ? 6.264 -2.107 2.527 1.00 89.88 134 LEU A N 1
ATOM 1063 C CA . LEU A 1 134 ? 6.484 -2.814 3.794 1.00 89.88 134 LEU A CA 1
ATOM 1064 C C . LEU A 1 134 ? 5.797 -2.104 4.965 1.00 89.88 134 LEU A C 1
ATOM 1066 O O . LEU A 1 134 ? 5.149 -2.754 5.787 1.00 89.88 134 LEU A O 1
ATOM 1070 N N . PHE A 1 135 ? 5.860 -0.774 5.011 1.00 89.94 135 PHE A N 1
ATOM 1071 C CA . PHE A 1 135 ? 5.145 0.021 6.006 1.00 89.94 135 PHE A CA 1
ATOM 1072 C C . PHE A 1 135 ? 3.625 -0.209 5.947 1.00 89.94 135 PHE A C 1
ATOM 1074 O O . PHE A 1 135 ? 2.994 -0.435 6.985 1.00 89.94 135 PHE A O 1
ATOM 1081 N N . LEU A 1 136 ? 3.033 -0.240 4.745 1.00 91.00 136 LEU A N 1
ATOM 1082 C CA . LEU A 1 136 ? 1.602 -0.523 4.567 1.00 91.00 136 LEU A CA 1
ATOM 1083 C C . LEU A 1 136 ? 1.226 -1.937 5.028 1.00 91.00 136 LEU A C 1
ATOM 1085 O O . LEU A 1 136 ? 0.196 -2.116 5.684 1.00 91.00 136 LEU A O 1
ATOM 1089 N N . ILE A 1 137 ? 2.070 -2.931 4.737 1.00 94.06 137 ILE A N 1
ATOM 1090 C CA . ILE A 1 137 ? 1.883 -4.314 5.196 1.00 94.06 137 ILE A CA 1
ATOM 1091 C C . ILE A 1 137 ? 1.891 -4.371 6.727 1.00 94.06 137 ILE A C 1
ATOM 1093 O O . ILE A 1 137 ? 0.965 -4.927 7.322 1.00 94.06 137 ILE A O 1
ATOM 1097 N N . ILE A 1 138 ? 2.892 -3.763 7.371 1.00 92.94 138 ILE A N 1
ATOM 1098 C CA . ILE A 1 138 ? 3.039 -3.755 8.833 1.00 92.94 138 ILE A CA 1
ATOM 1099 C C . ILE A 1 138 ? 1.812 -3.123 9.493 1.00 92.94 138 ILE A C 1
ATOM 1101 O O . ILE A 1 138 ? 1.213 -3.719 10.392 1.00 92.94 138 ILE A O 1
ATOM 1105 N N . ILE A 1 139 ? 1.383 -1.952 9.022 1.00 91.06 139 ILE A N 1
ATOM 1106 C CA . ILE A 1 139 ? 0.201 -1.277 9.567 1.00 91.06 139 ILE A CA 1
ATOM 1107 C C . ILE A 1 139 ? -1.068 -2.093 9.334 1.00 91.06 139 ILE A C 1
ATOM 1109 O O . ILE A 1 139 ? -1.886 -2.236 10.247 1.00 91.06 139 ILE A O 1
ATOM 1113 N N . GLY A 1 140 ? -1.223 -2.672 8.142 1.00 92.12 140 GLY A N 1
ATOM 1114 C CA . GLY A 1 140 ? -2.349 -3.543 7.828 1.00 92.12 140 GLY A CA 1
ATOM 1115 C C . GLY A 1 140 ? -2.452 -4.727 8.792 1.00 92.12 140 GLY A C 1
ATOM 1116 O O . GLY A 1 140 ? -3.533 -5.014 9.319 1.00 92.12 140 GLY A O 1
ATOM 1117 N N . ILE A 1 141 ? -1.317 -5.367 9.097 1.00 93.12 141 ILE A N 1
ATOM 1118 C CA . ILE A 1 141 ? -1.224 -6.454 10.082 1.00 93.12 141 ILE A CA 1
ATOM 1119 C C . ILE A 1 141 ? -1.593 -5.954 11.483 1.00 93.12 141 ILE A C 1
ATOM 1121 O O . ILE A 1 141 ? -2.388 -6.604 12.167 1.00 93.12 141 ILE A O 1
ATOM 1125 N N . ILE A 1 142 ? -1.068 -4.801 11.909 1.00 90.38 142 ILE A N 1
ATOM 1126 C CA . ILE A 1 142 ? -1.360 -4.217 13.226 1.00 90.38 142 ILE A CA 1
ATOM 1127 C C . ILE A 1 142 ? -2.865 -3.960 13.385 1.00 90.38 142 ILE A C 1
ATOM 1129 O O . ILE A 1 142 ? -3.461 -4.423 14.358 1.00 90.38 142 ILE A O 1
ATOM 1133 N N . PHE A 1 143 ? -3.515 -3.298 12.425 1.00 89.69 143 PHE A N 1
ATOM 1134 C CA . PHE A 1 143 ? -4.955 -3.008 12.492 1.00 89.69 143 PHE A CA 1
ATOM 1135 C C . PHE A 1 143 ? -5.817 -4.274 12.463 1.00 89.69 143 PHE A C 1
ATOM 1137 O O . PHE A 1 143 ? -6.803 -4.386 13.204 1.00 89.69 143 PHE A O 1
ATOM 1144 N N . ARG A 1 144 ? -5.421 -5.282 11.680 1.00 89.12 144 ARG A N 1
ATOM 1145 C CA . ARG A 1 144 ? -6.087 -6.591 11.674 1.00 89.12 144 ARG A CA 1
ATOM 1146 C C . ARG A 1 144 ? -5.937 -7.317 13.015 1.00 89.12 144 ARG A C 1
ATOM 1148 O O . ARG A 1 144 ? -6.890 -7.930 13.493 1.00 89.12 144 ARG A O 1
ATOM 1155 N N . LYS A 1 145 ? -4.771 -7.225 13.658 1.00 88.31 145 LYS A N 1
ATOM 1156 C CA . LYS A 1 145 ? -4.535 -7.834 14.972 1.00 88.31 145 LYS A CA 1
ATOM 1157 C C . LYS A 1 145 ? -5.318 -7.120 16.075 1.00 88.31 145 LYS A C 1
ATOM 1159 O O . LYS A 1 145 ? -5.996 -7.793 16.849 1.00 88.31 145 LYS A O 1
ATOM 1164 N N . ILE A 1 146 ? -5.298 -5.785 16.106 1.00 84.56 146 ILE A N 1
ATOM 1165 C CA . ILE A 1 146 ? -6.064 -4.974 17.069 1.00 84.56 146 ILE A CA 1
ATOM 1166 C C . ILE A 1 146 ? -7.562 -5.291 16.976 1.00 84.56 146 ILE A C 1
ATOM 1168 O O . ILE A 1 146 ? -8.187 -5.575 17.996 1.00 84.56 146 ILE A O 1
ATOM 1172 N N . SER A 1 147 ? -8.122 -5.328 15.763 1.00 84.06 147 SER A N 1
ATOM 1173 C CA . SER A 1 147 ? -9.540 -5.664 15.565 1.00 84.06 147 SER A CA 1
ATOM 1174 C C . SER A 1 147 ? -9.887 -7.088 16.025 1.00 84.06 147 SER A C 1
ATOM 1176 O O . SER A 1 147 ? -10.950 -7.296 16.602 1.00 84.06 147 SER A O 1
ATOM 1178 N N . SER A 1 148 ? -8.989 -8.063 15.842 1.00 79.75 148 SER A N 1
ATOM 1179 C CA . SER A 1 148 ? -9.207 -9.442 16.314 1.00 79.75 148 SER A CA 1
ATOM 1180 C C . SER A 1 148 ? -9.145 -9.601 17.839 1.00 79.75 148 SER A C 1
ATOM 1182 O O . SER A 1 148 ? -9.906 -10.384 18.402 1.00 79.75 148 SER A O 1
ATOM 1184 N N . LEU A 1 149 ? -8.265 -8.855 18.517 1.00 74.00 149 LEU A N 1
ATOM 1185 C CA . LEU A 1 149 ? -8.109 -8.918 19.973 1.00 74.00 149 LEU A CA 1
ATOM 1186 C C . LEU A 1 149 ? -9.296 -8.285 20.702 1.00 74.00 149 LEU A C 1
ATOM 1188 O O . LEU A 1 149 ? -9.744 -8.829 21.705 1.00 74.00 149 LEU A O 1
ATOM 1192 N N . SER A 1 150 ? -9.845 -7.191 20.168 1.00 64.19 150 SER A N 1
ATOM 1193 C CA . SER A 1 150 ? -11.051 -6.561 20.718 1.00 64.19 150 SER A CA 1
ATOM 1194 C C . SER A 1 150 ? -12.317 -7.414 20.586 1.00 64.19 150 SER A C 1
ATOM 1196 O O . SER A 1 150 ? -13.248 -7.201 21.351 1.00 64.19 150 SER A O 1
ATOM 1198 N N . PHE A 1 151 ? -12.349 -8.384 19.666 1.00 56.88 151 PHE A N 1
ATOM 1199 C CA . PHE A 1 151 ? -13.483 -9.301 19.493 1.00 56.88 151 PHE A CA 1
ATOM 1200 C C . PHE A 1 151 ? -13.474 -10.468 20.496 1.00 56.88 151 PHE A C 1
ATOM 1202 O O . PHE A 1 151 ? -14.509 -11.066 20.742 1.00 56.88 151 PHE A O 1
ATOM 1209 N N . LYS A 1 152 ? -12.312 -10.810 21.074 1.00 52.88 152 LYS A N 1
ATOM 1210 C CA . LYS A 1 152 ? -12.179 -11.887 22.078 1.00 52.88 152 LYS A CA 1
ATOM 1211 C C . LYS A 1 152 ? -12.444 -11.431 23.518 1.00 52.88 152 LYS A C 1
ATOM 1213 O O . LYS A 1 152 ? -12.464 -12.267 24.411 1.00 52.88 152 LYS A O 1
ATOM 1218 N N . SER A 1 153 ? -12.549 -10.123 23.753 1.00 51.28 153 SER A N 1
ATOM 1219 C CA . SER A 1 153 ? -12.767 -9.538 25.082 1.00 51.28 153 SER A CA 1
ATOM 1220 C C . SER A 1 153 ? -14.225 -9.148 25.361 1.00 51.28 153 SER A C 1
ATOM 1222 O O . SER A 1 153 ? -14.475 -8.512 26.383 1.00 51.28 153 SER A O 1
ATOM 1224 N N . GLN A 1 154 ? -15.144 -9.453 24.439 1.00 46.56 154 GLN A N 1
ATOM 1225 C CA . GLN A 1 154 ? -16.599 -9.411 24.627 1.00 46.56 154 GLN A CA 1
ATOM 1226 C C . GLN A 1 154 ? -17.112 -10.838 24.786 1.00 46.56 154 GLN A C 1
ATOM 1228 O O . GLN A 1 154 ? -18.081 -11.003 25.553 1.00 46.56 154 GLN A O 1
#

Organism: NCBI:txid2527939

pLDDT: mean 76.98, std 14.17, range [43.5, 94.94]

Secondary structure (DSSP, 8-state):
-HHHHHHHHHHHHHHHHHHHHHHHHHHHTTTT----SS----GGG--HHHHHHHHHHHHHHHHHHHHHHHHHHHHHHTTTS-HHHHHHHHHHHHHHHHHHHHHHHHHHHHHHHHHHHHHS-----TT---HHHHHHHHHHHHHHHHHHHHHS--

Radius of gyration: 18.46 Å; chains: 1; bounding box: 44×31×53 Å

Foldseek 3Di:
DVVLVVLLVVLVVVLVVVVVVVVVVVVCVVVLPQPPPPDSDDPVNDDPVVVVLVVLLVVLVVLLVLLNVLSVVLSVCSVPHDPVSNLVSLLSSLVSLQVSLVSVLVSLVVVLVVVCVVVVDNPPDPSSPSVVSVVSNVSSVVSNVVSVVVVVVD